Protein AF-A0A944L4L5-F1 (afdb_monomer)

Sequence (142 aa):
MTSRSGLGQAAPYLDDQVIEAALAIRVAERSTPGRYKPVLAEAMRGIVPDDVLRRQTKGEYSTDFHVSLRHNRAALVELFDGSRLARAGLIDDAAVRASLLGVHPTPEGLRSLSSSLGSEIWLRARPARTRPPSIAITEGAT

pLDDT: mean 81.78, std 13.03, range [46.75, 97.19]

Mean predicted aligned error: 13.74 Å

Secondary structure (DSSP, 8-state):
--GGGTPPPP-GGGSHHHHHHHHHS-HHHH-BTTBSSHHHHHHTBTTB-HHHHH--PPP-THHHHHHHHHHHHHHHHHHHTT-HHHHTTSS-HHHHHHHHHS--SSGGGGTTHHHHHHHHHHHHHSPP--PPP-----PPP-

Radius of gyration: 23.91 Å; Cα contacts (8 Å, |Δi|>4): 64; chains: 1; bounding box: 40×67×56 Å

Foldseek 3Di:
DVVVVVDDDDDVCPDPVNVVVLVVDDPPCQDDPQQDRNVVLVVCVPVDDVVVSPPSDDPQCVVVVVVVLVVCLVVLLVLLVVFPCVVVVNDDNVLSNCLSPDDDPHCVSCPCVVVSVVVRVVVVPDDDDPDDPDPPPPDDDD

Solvent-accessible surface area (backbone atoms only — not comparable to full-atom values): 9086 Å² total; per-residue (Å²): 119,54,63,84,72,75,40,86,83,82,61,75,81,72,35,66,70,52,44,50,59,62,70,71,53,57,68,75,63,53,54,48,92,91,44,68,51,47,52,60,44,57,77,38,61,91,77,51,64,70,70,71,62,65,54,63,71,71,84,74,61,51,63,63,47,52,53,48,48,66,72,41,38,67,61,53,51,56,64,49,54,86,32,70,45,38,77,68,69,75,49,56,60,67,60,51,48,49,58,68,72,49,86,71,97,52,66,72,87,49,60,65,49,60,60,53,50,55,50,42,52,52,59,67,72,46,74,85,75,77,75,72,80,80,79,77,79,76,78,79,80,132

Structure (mmCIF, N/CA/C/O backbone):
data_AF-A0A944L4L5-F1
#
_entry.id   AF-A0A944L4L5-F1
#
loop_
_atom_site.group_PDB
_atom_site.id
_atom_site.type_symbol
_atom_site.label_atom_id
_atom_site.label_alt_id
_atom_site.label_comp_id
_atom_site.label_asym_id
_atom_site.label_entity_id
_atom_site.label_seq_id
_atom_site.pdbx_PDB_ins_code
_atom_site.Cartn_x
_atom_site.Cartn_y
_atom_site.Cartn_z
_atom_site.occupancy
_atom_site.B_iso_or_equiv
_atom_site.auth_seq_id
_atom_site.auth_comp_id
_atom_site.auth_asym_id
_atom_site.auth_atom_id
_atom_site.pdbx_PDB_model_num
ATOM 1 N N . MET A 1 1 ? 14.398 -0.607 11.941 1.00 50.62 1 MET A N 1
ATOM 2 C CA . MET A 1 1 ? 15.053 0.717 12.068 1.00 50.62 1 MET A CA 1
ATOM 3 C C . MET A 1 1 ? 15.169 1.153 13.524 1.00 50.62 1 MET A C 1
ATOM 5 O O . MET A 1 1 ? 16.261 1.535 13.902 1.00 50.62 1 MET A O 1
ATOM 9 N N . THR A 1 2 ? 14.131 1.019 14.355 1.00 60.62 2 THR A N 1
ATOM 10 C CA . THR A 1 2 ? 14.160 1.371 15.794 1.00 60.62 2 THR A CA 1
ATOM 11 C C . THR A 1 2 ? 15.091 0.496 16.648 1.00 60.62 2 THR A C 1
ATOM 13 O O . THR A 1 2 ? 15.797 1.018 17.505 1.00 60.62 2 THR A O 1
ATOM 16 N N . SER A 1 3 ? 15.201 -0.805 16.348 1.00 63.72 3 SER A N 1
ATOM 17 C CA . SER A 1 3 ? 16.095 -1.729 17.072 1.00 63.72 3 SER A CA 1
ATOM 18 C C . SER A 1 3 ? 17.582 -1.370 16.974 1.00 63.72 3 SER A C 1
ATOM 20 O O . SER A 1 3 ? 18.332 -1.581 17.920 1.00 63.72 3 SER A O 1
ATOM 22 N N . ARG A 1 4 ? 18.013 -0.765 15.857 1.00 71.31 4 ARG A N 1
ATOM 23 C CA . ARG A 1 4 ? 19.388 -0.260 15.679 1.00 71.31 4 ARG A CA 1
ATOM 24 C C . ARG A 1 4 ? 19.712 0.930 16.585 1.00 71.31 4 ARG A C 1
ATOM 26 O O . ARG A 1 4 ? 20.883 1.217 16.793 1.00 71.31 4 ARG A O 1
ATOM 33 N N . SER A 1 5 ? 18.690 1.591 17.118 1.00 81.25 5 SER A N 1
ATOM 34 C CA . SER A 1 5 ? 18.806 2.700 18.065 1.00 81.25 5 SER A CA 1
ATOM 35 C C . SER A 1 5 ? 18.583 2.254 19.517 1.00 81.25 5 SER A C 1
ATOM 37 O O . SER A 1 5 ? 18.441 3.104 20.387 1.00 81.25 5 SER A O 1
ATOM 39 N N . GLY A 1 6 ? 18.510 0.941 19.789 1.00 81.69 6 GLY A N 1
ATOM 40 C CA . GLY A 1 6 ? 18.280 0.394 21.133 1.00 81.69 6 GLY A CA 1
ATOM 41 C C . GLY A 1 6 ? 16.842 0.524 21.646 1.00 81.69 6 GLY A C 1
ATOM 42 O O . GLY A 1 6 ? 16.572 0.190 22.795 1.00 81.69 6 GLY A O 1
ATOM 43 N N . LEU A 1 7 ? 15.907 0.986 20.811 1.00 79.94 7 LEU A N 1
ATOM 44 C CA . LEU A 1 7 ? 14.500 1.117 21.179 1.00 79.94 7 LEU A CA 1
ATOM 45 C C . LEU A 1 7 ? 13.748 -0.168 20.826 1.00 79.94 7 LEU A C 1
ATOM 47 O O . LEU A 1 7 ? 13.701 -0.578 19.661 1.00 79.94 7 LEU A O 1
ATOM 51 N N . GLY A 1 8 ? 13.155 -0.798 21.842 1.00 82.38 8 GLY A N 1
ATOM 52 C CA . GLY A 1 8 ? 12.276 -1.950 21.668 1.00 82.38 8 GLY A CA 1
ATOM 53 C C . GLY A 1 8 ? 11.060 -1.577 20.822 1.00 82.38 8 GLY A C 1
ATOM 54 O O . GLY A 1 8 ? 10.406 -0.568 21.071 1.00 82.38 8 GLY A O 1
ATOM 55 N N . GLN A 1 9 ? 10.762 -2.390 19.809 1.00 84.56 9 GLN A N 1
ATOM 56 C CA . GLN A 1 9 ? 9.548 -2.248 19.015 1.00 84.56 9 GLN A CA 1
ATOM 57 C C . GLN A 1 9 ? 8.487 -3.189 19.576 1.00 84.56 9 GLN A C 1
ATOM 59 O O . GLN A 1 9 ? 8.684 -4.401 19.574 1.00 84.56 9 GLN A O 1
ATOM 64 N N . ALA A 1 10 ? 7.356 -2.636 20.003 1.00 88.19 10 ALA A N 1
ATOM 65 C CA . ALA A 1 10 ? 6.170 -3.416 20.331 1.00 88.19 10 ALA A CA 1
ATOM 66 C C . ALA A 1 10 ? 5.161 -3.341 19.179 1.00 88.19 10 ALA A C 1
ATOM 68 O O . ALA A 1 10 ? 5.014 -2.301 18.532 1.00 88.19 10 ALA A O 1
ATOM 69 N N . ALA A 1 11 ? 4.442 -4.437 18.941 1.00 89.88 11 ALA A N 1
ATOM 70 C CA . ALA A 1 11 ? 3.346 -4.495 17.978 1.00 89.88 11 ALA A CA 1
ATOM 71 C C . ALA A 1 11 ? 2.095 -5.115 18.630 1.00 89.88 11 ALA A C 1
ATOM 73 O O . ALA A 1 11 ? 1.758 -6.251 18.320 1.00 89.88 11 ALA A O 1
ATOM 74 N N . PRO A 1 12 ? 1.387 -4.390 19.522 1.00 91.69 12 PRO A N 1
ATOM 75 C CA . PRO A 1 12 ? 0.289 -4.955 20.320 1.00 91.69 12 PRO A CA 1
ATOM 76 C C . PRO A 1 12 ? -0.859 -5.555 19.495 1.00 91.69 12 PRO A C 1
ATOM 78 O O . PRO A 1 12 ? -1.487 -6.515 19.911 1.00 91.69 12 PRO A O 1
ATOM 81 N N . TYR A 1 13 ? -1.117 -5.025 18.296 1.00 90.19 13 TYR A N 1
ATOM 82 C CA . TYR A 1 13 ? -2.138 -5.566 17.387 1.00 90.19 13 TYR A CA 1
ATOM 83 C C . TYR A 1 13 ? -1.728 -6.869 16.681 1.00 90.19 13 TYR A C 1
ATOM 85 O O . TYR A 1 13 ? -2.526 -7.412 15.922 1.00 90.19 13 TYR A O 1
ATOM 93 N N . LEU A 1 14 ? -0.489 -7.327 16.881 1.00 92.31 14 LEU A N 1
ATOM 94 C CA . LEU A 1 14 ? 0.013 -8.618 16.409 1.00 92.31 14 LEU A CA 1
ATOM 95 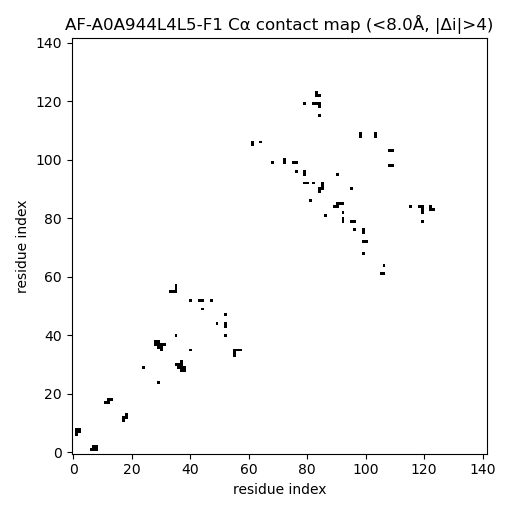C C . LEU A 1 14 ? 0.105 -9.654 17.538 1.00 92.31 14 LEU A C 1
ATOM 97 O O . LEU A 1 14 ? 0.655 -10.724 17.316 1.00 92.31 14 LEU A O 1
ATOM 101 N N . ASP A 1 15 ? -0.390 -9.332 18.734 1.00 95.62 15 ASP A N 1
ATOM 102 C CA . ASP A 1 15 ? -0.530 -10.305 19.814 1.00 95.62 15 ASP A CA 1
ATOM 103 C C . ASP A 1 15 ? -1.590 -11.357 19.452 1.00 95.62 15 ASP A C 1
ATOM 105 O O . ASP A 1 15 ? -2.657 -11.013 18.930 1.00 95.62 15 ASP A O 1
ATOM 109 N N . ASP A 1 16 ? -1.306 -12.627 19.746 1.00 97.19 16 ASP A N 1
ATOM 110 C CA . ASP A 1 16 ? -2.179 -13.749 19.393 1.00 97.19 16 ASP A CA 1
ATOM 111 C C . ASP A 1 16 ? -3.583 -13.587 19.986 1.00 97.19 16 ASP A C 1
ATOM 113 O O . ASP A 1 16 ? -4.571 -13.838 19.301 1.00 97.19 16 ASP A O 1
ATOM 117 N N . GLN A 1 17 ? -3.715 -13.084 21.217 1.00 96.88 17 GLN A N 1
ATOM 118 C CA . GLN A 1 17 ? -5.030 -12.912 21.843 1.00 96.88 17 GLN A CA 1
ATOM 119 C C . GLN A 1 17 ? -5.846 -11.820 21.152 1.00 96.88 17 GLN A C 1
ATOM 121 O O . GLN A 1 17 ? -7.065 -11.939 21.012 1.00 96.88 17 GLN A O 1
ATOM 126 N N . VAL A 1 18 ? -5.182 -10.759 20.686 1.00 94.38 18 VAL A N 1
ATOM 127 C CA . VAL A 1 18 ? -5.829 -9.681 19.928 1.00 94.38 18 VAL A CA 1
ATOM 128 C C . VAL A 1 18 ? -6.268 -10.184 18.556 1.00 94.38 18 VAL A C 1
ATOM 130 O O . VAL A 1 18 ? -7.374 -9.865 18.110 1.00 94.38 18 VAL A O 1
ATOM 133 N N . ILE A 1 19 ? -5.427 -10.981 17.894 1.00 93.69 19 ILE A N 1
ATOM 134 C CA . ILE A 1 19 ? -5.751 -11.598 16.606 1.00 93.69 19 ILE A CA 1
ATOM 135 C C . ILE A 1 19 ? -6.938 -12.545 16.763 1.00 93.69 19 ILE A C 1
ATOM 137 O O . ILE A 1 19 ? -7.913 -12.393 16.033 1.00 93.69 19 ILE A O 1
ATOM 141 N N . GLU A 1 20 ? -6.902 -13.462 17.726 1.00 96.12 20 GLU A N 1
ATOM 142 C CA . GLU A 1 20 ? -7.981 -14.423 17.970 1.00 96.12 20 GLU A CA 1
ATOM 143 C C . GLU A 1 20 ? -9.302 -13.719 18.304 1.00 96.12 20 GLU A C 1
ATOM 145 O O . GLU A 1 20 ? -10.338 -14.013 17.704 1.00 96.12 20 GLU A O 1
ATOM 150 N N . ALA A 1 21 ? -9.276 -12.700 19.170 1.00 93.12 21 ALA A N 1
ATOM 151 C CA . ALA A 1 21 ? -10.459 -11.894 19.469 1.00 93.12 21 ALA A CA 1
ATOM 152 C C . ALA A 1 21 ? -11.013 -11.204 18.212 1.00 93.12 21 ALA A C 1
ATOM 154 O O . ALA A 1 21 ? -12.222 -11.215 17.968 1.00 93.12 21 ALA A O 1
ATOM 155 N N . ALA A 1 22 ? -10.140 -10.642 17.370 1.00 90.81 22 ALA A N 1
ATOM 156 C CA . ALA A 1 22 ? -10.552 -10.058 16.102 1.00 90.81 22 ALA A CA 1
ATOM 157 C C . ALA A 1 22 ? -11.105 -11.121 15.140 1.00 90.81 22 ALA A C 1
ATOM 159 O O . ALA A 1 22 ? -12.077 -10.842 14.439 1.00 90.81 22 ALA A O 1
ATOM 160 N N . LEU A 1 23 ? -10.522 -12.325 15.115 1.00 91.06 23 LEU A N 1
ATOM 161 C CA . LEU A 1 23 ? -10.904 -13.457 14.270 1.00 91.06 23 LEU A CA 1
ATOM 162 C C . LEU A 1 23 ? -12.156 -14.214 14.750 1.00 91.06 23 LEU A C 1
ATOM 164 O O . LEU A 1 23 ? -12.748 -14.939 13.947 1.00 91.06 23 LEU A O 1
ATOM 168 N N . ALA A 1 24 ? -12.636 -13.970 15.966 1.00 94.12 24 ALA A N 1
ATOM 169 C CA . ALA A 1 24 ? -13.899 -14.511 16.468 1.00 94.12 24 ALA A CA 1
ATOM 170 C C . ALA A 1 24 ? -15.144 -13.715 16.013 1.00 94.12 24 ALA A C 1
ATOM 172 O O . ALA A 1 24 ? -16.261 -14.229 16.020 1.00 94.12 24 ALA A O 1
ATOM 173 N N . ILE A 1 25 ? -14.984 -12.456 15.590 1.00 91.25 25 ILE A N 1
ATOM 174 C CA . ILE A 1 25 ? -16.112 -11.556 15.270 1.00 91.25 25 ILE A CA 1
ATOM 175 C C . ILE A 1 25 ? -16.712 -11.887 13.898 1.00 91.25 25 ILE A C 1
ATOM 177 O O . ILE A 1 25 ? -15.981 -12.223 12.974 1.00 91.25 25 ILE A O 1
ATOM 181 N N . ARG A 1 26 ? -18.020 -11.746 13.668 1.00 88.88 26 ARG A N 1
ATOM 182 C CA . ARG A 1 26 ? -18.589 -12.011 12.330 1.00 88.88 26 ARG A CA 1
ATOM 183 C C . ARG A 1 26 ? -18.027 -11.035 11.285 1.00 88.88 26 ARG A C 1
ATOM 185 O O . ARG A 1 26 ? -17.926 -9.841 11.540 1.00 88.88 26 ARG A O 1
ATOM 192 N N . VAL A 1 27 ? -17.689 -11.514 10.081 1.00 84.06 27 VAL A N 1
ATOM 193 C CA . VAL A 1 27 ? -17.079 -10.678 9.015 1.00 84.06 27 VAL A CA 1
ATOM 194 C C . VAL A 1 27 ? -17.918 -9.431 8.709 1.00 84.06 27 VAL A C 1
ATOM 196 O O . VAL A 1 27 ? -17.366 -8.339 8.586 1.00 84.06 27 VAL A O 1
ATOM 199 N N . ALA A 1 28 ? -19.247 -9.579 8.676 1.00 83.19 28 ALA A N 1
ATOM 200 C CA . ALA A 1 28 ? -20.190 -8.478 8.469 1.00 83.19 28 ALA A CA 1
ATOM 201 C C . ALA A 1 28 ? -20.121 -7.386 9.557 1.00 83.19 28 ALA A C 1
ATOM 203 O O . ALA A 1 28 ? -20.447 -6.233 9.295 1.00 83.19 28 ALA A O 1
ATOM 204 N N . GLU A 1 29 ? -19.673 -7.726 10.767 1.00 83.25 29 GLU A N 1
ATOM 205 C CA . GLU A 1 29 ? -19.495 -6.781 11.877 1.00 83.25 29 GLU A CA 1
ATOM 206 C C . GLU A 1 29 ? -18.096 -6.143 11.864 1.00 83.25 29 GLU A C 1
ATOM 208 O O . GLU A 1 29 ? -17.916 -5.030 12.357 1.00 83.25 29 GLU A O 1
ATOM 213 N N . ARG A 1 30 ? -17.098 -6.800 11.253 1.00 79.56 30 ARG A N 1
ATOM 214 C CA . ARG A 1 30 ? -15.723 -6.273 11.141 1.00 79.56 30 ARG A CA 1
ATOM 215 C C . ARG A 1 30 ? -15.563 -5.196 10.077 1.00 79.56 30 ARG A C 1
ATOM 217 O O . ARG A 1 30 ? -14.626 -4.403 10.160 1.00 79.56 30 ARG A O 1
ATOM 224 N N . SER A 1 31 ? -16.406 -5.198 9.048 1.00 74.06 31 SER A N 1
ATOM 225 C CA . SER A 1 31 ? -16.307 -4.288 7.903 1.00 74.06 31 SER A CA 1
ATOM 226 C C . SER A 1 31 ? -17.687 -3.780 7.507 1.00 74.06 31 SER A C 1
ATOM 228 O O . SER A 1 31 ? -18.554 -4.556 7.125 1.00 74.06 31 SER A O 1
ATOM 230 N N . THR A 1 32 ? -17.880 -2.463 7.567 1.00 76.50 32 THR A N 1
ATOM 231 C CA . THR A 1 32 ? -19.125 -1.798 7.167 1.00 76.50 32 THR A CA 1
ATOM 232 C C . THR A 1 32 ? -18.784 -0.684 6.177 1.00 76.50 32 THR A C 1
ATOM 234 O O . THR A 1 32 ? -17.877 0.103 6.469 1.00 76.50 32 THR A O 1
ATOM 237 N N . PRO A 1 33 ? -19.476 -0.575 5.027 1.00 75.31 33 PRO A N 1
ATOM 238 C CA . PRO A 1 33 ? -19.271 0.532 4.096 1.00 75.31 33 PRO A CA 1
ATOM 239 C C . PRO A 1 33 ? -19.346 1.888 4.813 1.00 75.31 33 PRO A C 1
ATOM 241 O O . PRO A 1 33 ? -20.237 2.119 5.626 1.00 75.31 33 PRO A O 1
ATOM 244 N N . GLY A 1 34 ? -18.376 2.768 4.560 1.00 71.44 34 GLY A N 1
ATOM 245 C CA . GLY A 1 34 ? -18.316 4.101 5.175 1.00 71.44 34 GLY A CA 1
ATOM 246 C C . GLY A 1 34 ? -17.863 4.149 6.643 1.00 71.44 34 GLY A C 1
ATOM 247 O O . GLY A 1 34 ? -17.680 5.243 7.171 1.00 71.44 34 GLY A O 1
ATOM 248 N N . ARG A 1 35 ? -17.623 3.009 7.314 1.00 74.06 35 ARG A N 1
ATOM 249 C CA . ARG A 1 35 ? -17.039 2.981 8.669 1.00 74.06 35 ARG A CA 1
ATOM 250 C C . ARG A 1 35 ? -15.673 2.312 8.652 1.00 74.06 35 ARG A C 1
ATOM 252 O O . ARG A 1 35 ? -15.539 1.121 8.377 1.00 74.06 35 ARG A O 1
ATOM 259 N N . TYR A 1 36 ? -14.645 3.078 8.994 1.00 73.31 36 TYR A N 1
ATOM 260 C CA . TYR A 1 36 ? -13.288 2.559 9.090 1.00 73.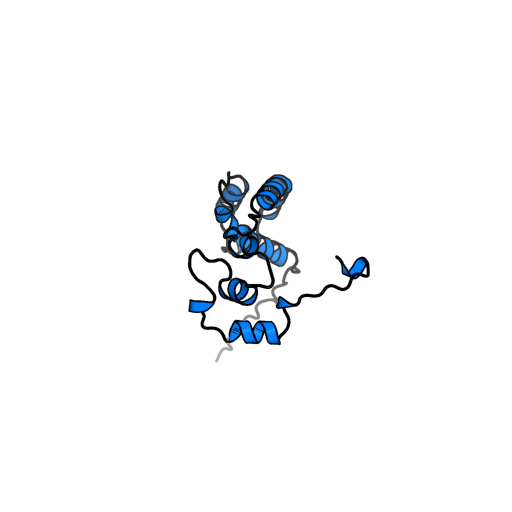31 36 TYR A CA 1
ATOM 261 C C . TYR A 1 36 ? -13.090 1.821 10.423 1.00 73.31 36 TYR A C 1
ATOM 263 O O . TYR A 1 36 ? -13.209 2.421 11.485 1.00 73.31 36 TYR A O 1
ATOM 271 N N . LYS A 1 37 ? -12.781 0.517 10.360 1.00 83.38 37 LYS A N 1
ATOM 272 C CA . LYS A 1 37 ? -12.499 -0.359 11.520 1.00 83.38 37 LYS A CA 1
ATOM 273 C C . LYS A 1 37 ? -13.555 -0.266 12.649 1.00 83.38 37 LYS A C 1
ATOM 275 O O . LYS A 1 37 ? -13.195 0.044 13.785 1.00 83.38 37 LYS A O 1
ATOM 280 N N . PRO A 1 38 ? -14.841 -0.559 12.374 1.00 86.44 38 PRO A N 1
ATOM 281 C CA . PRO A 1 38 ? -15.947 -0.328 13.310 1.00 86.44 38 PRO A CA 1
ATOM 282 C C . PRO A 1 38 ? -15.771 -1.020 14.669 1.00 86.44 38 PRO A C 1
ATOM 284 O O . PRO A 1 38 ? -16.054 -0.413 15.694 1.00 86.44 38 PRO A O 1
ATOM 287 N N . VAL A 1 39 ? -15.246 -2.247 14.688 1.00 89.12 39 VAL A N 1
ATOM 288 C CA . VAL A 1 39 ? -14.971 -3.002 15.923 1.00 89.12 39 VAL A CA 1
ATOM 289 C C . VAL A 1 39 ? -13.899 -2.330 16.777 1.00 89.12 39 VAL A C 1
ATOM 291 O O . VAL A 1 39 ? -14.055 -2.205 17.985 1.00 89.12 39 VAL A O 1
ATOM 294 N N . LEU A 1 40 ? -12.801 -1.887 16.161 1.00 89.56 40 LEU A N 1
ATOM 295 C CA . LEU A 1 40 ? -11.732 -1.215 16.896 1.00 89.56 40 LEU A CA 1
ATOM 296 C C . LEU A 1 40 ? -12.211 0.140 17.420 1.00 89.56 40 LEU A C 1
ATOM 298 O O . LEU A 1 40 ? -11.890 0.507 18.544 1.00 89.56 40 LEU A O 1
ATOM 302 N N . ALA A 1 41 ? -12.993 0.866 16.617 1.00 89.75 41 ALA A N 1
ATOM 303 C CA . ALA A 1 41 ? -13.593 2.119 17.049 1.00 89.75 41 ALA A CA 1
ATOM 304 C C . ALA A 1 41 ? -14.519 1.910 18.258 1.00 89.75 41 ALA A C 1
ATOM 306 O O . ALA A 1 41 ? -14.513 2.726 19.174 1.00 89.75 41 ALA A O 1
ATOM 307 N N . GLU A 1 42 ? -15.261 0.799 18.288 1.00 90.88 42 GLU A N 1
ATOM 308 C CA . GLU A 1 42 ? -16.072 0.414 19.441 1.00 90.88 42 GLU A CA 1
ATOM 309 C C . GLU A 1 42 ? -15.229 0.138 20.680 1.00 90.88 42 GLU A C 1
ATOM 311 O O . GLU A 1 42 ? -15.458 0.736 21.728 1.00 90.88 42 GLU A O 1
ATOM 316 N N . ALA A 1 43 ? -14.221 -0.723 20.538 1.00 91.88 43 ALA A N 1
ATOM 317 C CA . ALA A 1 43 ? -13.352 -1.130 21.635 1.00 91.88 43 ALA A CA 1
ATOM 318 C C . ALA A 1 43 ? -12.591 0.047 22.270 1.00 91.88 43 ALA A C 1
ATOM 320 O O . ALA A 1 43 ? -12.189 -0.037 23.426 1.00 91.88 43 ALA A O 1
ATOM 321 N N . MET A 1 44 ? -12.381 1.133 21.520 1.00 93.38 44 MET A N 1
ATOM 322 C CA . MET A 1 44 ? -11.646 2.320 21.965 1.00 93.38 44 MET A CA 1
ATOM 323 C C . MET A 1 44 ? -12.543 3.450 22.503 1.00 93.38 44 MET A C 1
ATOM 325 O O . MET A 1 44 ? -12.009 4.478 22.933 1.00 93.38 44 MET A O 1
ATOM 329 N N . ARG A 1 45 ? -13.880 3.303 22.507 1.00 93.06 45 ARG A N 1
ATOM 330 C CA . ARG A 1 45 ? -14.774 4.313 23.105 1.00 93.06 45 ARG A CA 1
ATOM 331 C C . ARG A 1 45 ? -14.427 4.547 24.573 1.00 93.06 45 ARG A C 1
ATOM 333 O O . ARG A 1 45 ? -14.234 3.604 25.331 1.00 93.06 45 ARG A O 1
ATOM 340 N N . GLY A 1 46 ? -14.365 5.816 24.972 1.00 94.56 46 GLY A N 1
ATOM 341 C CA . GLY A 1 46 ? -14.011 6.214 26.339 1.00 94.56 46 GLY A CA 1
ATOM 342 C C . GLY A 1 46 ? -12.520 6.088 26.681 1.00 94.56 46 GLY A C 1
ATOM 343 O O . GLY A 1 46 ? -12.116 6.570 27.734 1.00 94.56 46 GLY A O 1
ATOM 344 N N . ILE A 1 47 ? -11.700 5.497 25.803 1.00 96.00 47 ILE A N 1
ATOM 345 C CA . ILE A 1 47 ? -10.234 5.450 25.937 1.00 96.00 47 ILE A CA 1
ATOM 346 C C . ILE A 1 47 ? -9.595 6.600 25.155 1.00 96.00 47 ILE A C 1
ATOM 348 O O . ILE A 1 47 ? -8.658 7.237 25.634 1.00 96.00 47 ILE A O 1
ATOM 352 N N . VAL A 1 48 ? -10.101 6.869 23.948 1.00 93.12 48 VAL A N 1
ATOM 353 C CA . VAL A 1 48 ? -9.637 7.970 23.095 1.00 93.12 48 VAL A CA 1
ATOM 354 C C . VAL A 1 48 ? -10.746 9.006 22.884 1.00 93.12 48 VAL A C 1
ATOM 356 O O . VAL A 1 48 ? -11.924 8.659 22.976 1.00 93.12 48 VAL A O 1
ATOM 359 N N . PRO A 1 49 ? -10.392 10.263 22.565 1.00 93.12 49 PRO A N 1
ATOM 360 C CA . PRO A 1 49 ? -11.362 11.286 22.189 1.00 93.12 49 PRO A CA 1
ATOM 361 C C . PRO A 1 49 ? -12.271 10.876 21.015 1.00 93.12 49 PRO A C 1
ATOM 363 O O . PRO A 1 49 ? -11.832 10.257 20.041 1.00 93.12 49 PRO A O 1
ATOM 366 N N . ASP A 1 50 ? -13.547 11.261 21.081 1.00 89.50 50 ASP A N 1
ATOM 367 C CA . ASP A 1 50 ? -14.568 10.870 20.096 1.00 89.50 50 ASP A CA 1
ATOM 368 C C . ASP A 1 50 ? -14.302 11.400 18.676 1.00 89.50 50 ASP A C 1
ATOM 370 O O . ASP A 1 50 ? -14.788 10.851 17.686 1.00 89.50 50 ASP A O 1
ATOM 374 N N . ASP A 1 51 ? -13.559 12.495 18.528 1.00 86.62 51 ASP A N 1
ATOM 375 C CA . ASP A 1 51 ? -13.126 13.021 17.230 1.00 86.62 51 ASP A CA 1
ATOM 376 C C . ASP A 1 51 ? -12.142 12.078 16.513 1.00 86.62 51 ASP A C 1
ATOM 378 O O . ASP A 1 51 ? -12.255 11.897 15.299 1.00 86.62 51 ASP A O 1
ATOM 382 N N . VAL A 1 52 ? -11.266 11.384 17.250 1.00 86.25 52 VAL A N 1
ATOM 383 C CA . VAL A 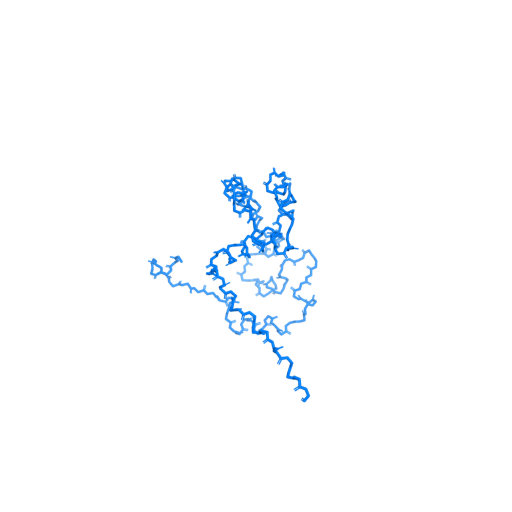1 52 ? -10.367 10.352 16.700 1.00 86.25 52 VAL A CA 1
ATOM 384 C C . VAL A 1 52 ? -11.165 9.168 16.148 1.00 86.25 52 VAL A C 1
ATOM 386 O O . VAL A 1 52 ? -10.830 8.641 15.085 1.00 86.25 52 VAL A O 1
ATOM 389 N N . LEU A 1 53 ? -12.248 8.777 16.828 1.00 86.38 53 LEU A N 1
ATOM 390 C CA . LEU A 1 53 ? -13.123 7.664 16.429 1.00 86.38 53 LEU A CA 1
ATOM 391 C C . LEU A 1 53 ? -14.023 8.002 15.235 1.00 86.38 53 LEU A C 1
ATOM 393 O O . LEU A 1 53 ? -14.404 7.116 14.470 1.00 86.38 53 LEU A O 1
ATOM 397 N N . ARG A 1 54 ? -14.363 9.284 15.061 1.00 79.75 54 ARG A N 1
ATOM 398 C CA . ARG A 1 54 ? -15.188 9.779 13.944 1.00 79.75 54 ARG A CA 1
ATOM 399 C C . ARG A 1 54 ? -14.391 10.057 12.677 1.00 79.75 54 ARG A C 1
ATOM 401 O O . ARG A 1 54 ? -14.985 10.340 11.638 1.00 79.75 54 ARG A O 1
ATOM 408 N N . ARG A 1 55 ? -13.063 9.962 12.727 1.00 74.56 55 ARG A N 1
ATOM 409 C CA . ARG A 1 55 ? -12.209 10.145 11.557 1.00 74.56 55 ARG A CA 1
ATOM 410 C C . ARG A 1 55 ? -12.446 9.026 10.538 1.00 74.56 55 ARG A C 1
ATOM 412 O O . ARG A 1 55 ? -12.006 7.893 10.710 1.00 74.56 55 ARG A O 1
ATOM 419 N N . GLN A 1 56 ? -13.108 9.371 9.437 1.00 64.62 56 GLN A N 1
ATOM 420 C CA . GLN A 1 56 ? -13.438 8.425 8.364 1.00 64.62 56 GLN A CA 1
ATOM 421 C C . GLN A 1 56 ? -12.312 8.252 7.338 1.00 64.62 56 GLN A C 1
ATOM 423 O O . GLN A 1 56 ? -12.275 7.254 6.620 1.00 64.62 56 GLN A O 1
ATOM 428 N N . THR A 1 57 ? -11.373 9.198 7.272 1.00 58.69 57 THR A N 1
ATOM 429 C CA . THR A 1 57 ? -10.275 9.170 6.306 1.00 58.69 57 THR A CA 1
ATOM 430 C C . THR A 1 57 ? -9.024 8.563 6.932 1.00 58.69 57 THR A C 1
ATOM 432 O O . THR A 1 57 ? -8.420 9.101 7.865 1.00 58.69 57 THR A O 1
ATOM 435 N N . LYS A 1 58 ? -8.586 7.417 6.400 1.00 60.47 58 LYS A N 1
ATOM 436 C CA . LYS A 1 58 ? -7.207 6.955 6.594 1.00 60.47 58 LYS A CA 1
ATOM 437 C C . LYS A 1 58 ? -6.281 8.039 6.035 1.00 60.47 58 LYS A C 1
ATOM 439 O O . LYS A 1 58 ? -6.649 8.702 5.074 1.00 60.47 58 LYS A O 1
ATOM 444 N N . GLY A 1 59 ? -5.116 8.245 6.653 1.00 57.03 59 GLY A N 1
ATOM 445 C CA . GLY A 1 59 ? -4.118 9.169 6.116 1.00 57.03 59 GLY A CA 1
ATOM 446 C C . GLY A 1 59 ? -3.885 8.783 4.665 1.00 57.03 59 GLY A C 1
ATOM 447 O O . GLY A 1 59 ? -3.555 7.629 4.384 1.00 57.03 59 GLY A O 1
ATOM 448 N N . GLU A 1 60 ? -4.210 9.692 3.760 1.00 58.38 60 GLU A N 1
ATOM 449 C CA . GLU A 1 60 ? -4.108 9.420 2.347 1.00 58.38 60 GLU A CA 1
ATOM 450 C C . GLU A 1 60 ? -2.625 9.529 1.989 1.00 58.38 60 GLU A C 1
ATOM 452 O O . GLU A 1 60 ? -2.069 10.612 1.849 1.00 58.38 60 GLU A O 1
ATOM 457 N N . TYR A 1 61 ? -1.955 8.378 1.897 1.00 60.06 61 TYR A N 1
ATOM 458 C CA . TYR A 1 61 ? -0.548 8.278 1.487 1.00 60.06 61 TYR A CA 1
ATOM 459 C C . TYR A 1 61 ? -0.354 8.587 -0.012 1.00 60.06 61 TYR A C 1
ATOM 461 O O . TYR A 1 61 ? 0.693 8.270 -0.578 1.00 60.06 61 TYR A O 1
ATOM 469 N N . SER A 1 62 ? -1.356 9.178 -0.677 1.00 66.12 62 SER A N 1
ATOM 470 C CA . SER A 1 62 ? -1.280 9.560 -2.088 1.00 66.12 62 SER A CA 1
ATOM 471 C C . SER A 1 62 ? -0.147 10.556 -2.313 1.00 66.12 62 SER A C 1
ATOM 473 O O . SER A 1 62 ? 0.586 10.416 -3.285 1.00 66.12 62 SER A O 1
ATOM 475 N N . THR A 1 63 ? 0.073 11.497 -1.389 1.00 73.62 63 THR A N 1
ATOM 476 C CA . THR A 1 63 ? 1.148 12.493 -1.493 1.00 73.62 63 THR A CA 1
ATOM 477 C C . THR A 1 63 ? 2.523 11.834 -1.553 1.00 73.62 63 THR A C 1
ATOM 479 O O . THR A 1 63 ? 3.259 12.048 -2.517 1.00 73.62 63 THR A O 1
ATOM 482 N N . ASP A 1 64 ? 2.851 10.982 -0.579 1.00 76.12 64 ASP A N 1
ATOM 483 C CA . ASP A 1 64 ? 4.130 10.260 -0.545 1.00 76.12 64 ASP A CA 1
ATOM 484 C C . ASP A 1 64 ? 4.298 9.377 -1.782 1.00 76.12 64 ASP A C 1
ATOM 486 O O . ASP A 1 64 ? 5.391 9.271 -2.345 1.00 76.12 64 ASP A O 1
ATOM 490 N N . PHE A 1 65 ? 3.199 8.782 -2.247 1.00 77.44 65 PHE A N 1
ATOM 491 C CA . PHE A 1 65 ? 3.175 7.966 -3.448 1.00 77.44 65 PHE A CA 1
ATOM 492 C C . PHE A 1 65 ? 3.451 8.784 -4.717 1.00 77.44 65 PHE A C 1
ATOM 494 O O . PHE A 1 65 ? 4.317 8.405 -5.503 1.00 77.44 65 PHE A O 1
ATOM 501 N N . HIS A 1 66 ? 2.791 9.927 -4.916 1.00 80.62 66 HIS A N 1
ATOM 502 C CA . HIS A 1 66 ? 3.019 10.806 -6.066 1.00 80.62 66 HIS A CA 1
ATOM 503 C C . HIS A 1 66 ? 4.431 11.392 -6.063 1.00 80.62 66 HIS A C 1
ATOM 505 O O . HIS A 1 66 ? 5.080 11.436 -7.111 1.00 80.62 66 HIS A O 1
ATOM 511 N N . VAL A 1 67 ? 4.933 11.798 -4.893 1.00 85.94 67 VAL A N 1
ATOM 512 C CA . VAL A 1 67 ? 6.313 12.271 -4.729 1.00 85.94 67 VAL A CA 1
ATOM 513 C C . VAL A 1 67 ? 7.293 11.165 -5.112 1.00 85.94 67 VAL A C 1
ATOM 515 O O . VAL A 1 67 ? 8.180 11.396 -5.936 1.00 85.94 67 VAL A O 1
ATOM 518 N N . SER A 1 68 ? 7.094 9.956 -4.587 1.00 85.31 68 SER A N 1
ATOM 519 C CA . SER A 1 68 ? 7.956 8.805 -4.866 1.00 85.31 68 SER A CA 1
ATOM 520 C C . SER A 1 68 ? 7.898 8.380 -6.331 1.00 85.31 68 SER A C 1
ATOM 522 O O . SER A 1 68 ? 8.945 8.140 -6.930 1.00 85.31 68 SER A O 1
ATOM 524 N N . LEU A 1 69 ? 6.710 8.336 -6.940 1.00 86.75 69 LEU A N 1
ATOM 525 C CA . LEU A 1 69 ? 6.535 8.013 -8.355 1.00 86.75 69 LEU A CA 1
ATOM 526 C C . LEU A 1 69 ? 7.236 9.042 -9.238 1.00 86.75 69 LEU A C 1
ATOM 528 O O . LEU A 1 69 ? 7.933 8.666 -10.174 1.00 86.75 69 LEU A O 1
ATOM 532 N N . ARG A 1 70 ? 7.072 10.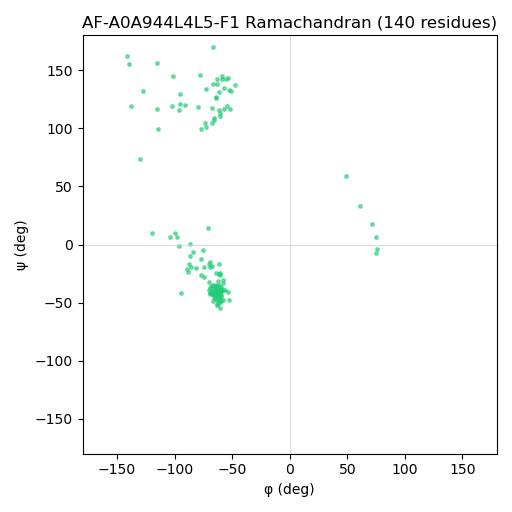337 -8.944 1.00 88.31 70 ARG A N 1
ATOM 533 C CA . ARG A 1 70 ? 7.730 11.411 -9.697 1.00 88.31 70 ARG A CA 1
ATOM 534 C C . ARG A 1 70 ? 9.249 11.311 -9.582 1.00 88.31 70 ARG A C 1
ATOM 536 O O . ARG A 1 70 ? 9.931 11.434 -10.591 1.00 88.31 70 ARG A O 1
ATOM 543 N N . HIS A 1 71 ? 9.758 11.068 -8.376 1.00 92.88 71 HIS A N 1
ATOM 544 C CA . HIS A 1 71 ? 11.192 10.969 -8.118 1.00 92.88 71 HIS A CA 1
ATOM 545 C C . HIS A 1 71 ? 11.830 9.741 -8.785 1.00 92.88 71 HIS A C 1
ATOM 547 O O . HIS A 1 71 ? 12.899 9.848 -9.372 1.00 92.88 71 HIS A O 1
ATOM 553 N N . ASN A 1 72 ? 11.156 8.588 -8.749 1.00 92.00 72 ASN A N 1
ATOM 554 C CA . ASN A 1 72 ? 11.699 7.314 -9.236 1.00 92.00 72 ASN A CA 1
ATOM 555 C C . ASN A 1 72 ? 11.248 6.952 -10.660 1.00 92.00 72 ASN A C 1
ATOM 557 O O . ASN A 1 72 ? 11.534 5.853 -11.126 1.00 92.00 72 ASN A O 1
ATOM 561 N N . ARG A 1 73 ? 10.537 7.842 -11.366 1.00 92.38 73 ARG A N 1
ATOM 562 C CA . ARG A 1 73 ? 9.902 7.539 -12.661 1.00 92.38 73 ARG A CA 1
ATOM 563 C C . ARG A 1 73 ? 10.874 6.948 -13.678 1.00 92.38 73 ARG A C 1
ATOM 565 O O . ARG A 1 73 ? 10.551 5.943 -14.300 1.00 92.38 73 ARG A O 1
ATOM 572 N N . ALA A 1 74 ? 12.047 7.559 -13.834 1.00 93.81 74 ALA A N 1
ATOM 573 C CA . ALA A 1 74 ? 13.058 7.094 -14.781 1.00 93.81 74 ALA A CA 1
ATOM 574 C C . ALA A 1 74 ? 13.551 5.682 -14.430 1.00 93.81 74 ALA A C 1
ATOM 576 O O . ALA A 1 74 ? 13.511 4.797 -15.278 1.00 93.81 74 ALA A O 1
ATOM 577 N N . ALA A 1 75 ? 13.900 5.452 -13.161 1.00 93.62 75 ALA A N 1
ATOM 578 C CA . ALA A 1 75 ? 14.349 4.150 -12.676 1.00 93.62 75 ALA A CA 1
ATOM 579 C C . ALA A 1 75 ? 13.263 3.068 -12.796 1.00 93.62 75 ALA A C 1
ATOM 581 O O . ALA A 1 75 ? 13.563 1.920 -13.099 1.00 93.62 75 ALA A O 1
ATOM 582 N N . LEU A 1 76 ? 11.989 3.421 -12.590 1.00 93.12 76 LEU A N 1
ATOM 583 C CA . LEU A 1 76 ? 10.873 2.494 -12.783 1.00 93.12 76 LEU A CA 1
ATOM 584 C C . LEU A 1 76 ? 10.694 2.132 -14.260 1.00 93.12 76 LEU A C 1
ATOM 586 O O . LEU A 1 76 ? 10.492 0.963 -14.569 1.00 93.12 76 LEU A O 1
ATOM 590 N N . VAL A 1 77 ? 10.789 3.103 -15.172 1.00 93.81 77 VAL A N 1
ATOM 591 C CA . VAL A 1 77 ? 10.727 2.832 -16.618 1.00 93.81 77 VAL A CA 1
ATOM 592 C C . VAL A 1 77 ? 11.877 1.921 -17.041 1.00 93.81 77 VAL A C 1
ATOM 594 O O . VAL A 1 77 ? 11.636 0.939 -17.730 1.00 93.81 77 VAL A O 1
ATOM 597 N N . GLU A 1 78 ? 13.095 2.196 -16.580 1.00 94.06 78 GLU A N 1
ATOM 598 C CA . GLU A 1 78 ? 14.270 1.360 -16.849 1.00 94.06 78 GLU A CA 1
ATOM 599 C C . GLU A 1 78 ? 14.131 -0.050 -16.255 1.00 94.06 78 GLU A C 1
ATOM 601 O O . GLU A 1 78 ? 14.484 -1.042 -16.889 1.00 94.06 78 GLU A O 1
ATOM 606 N N . LEU A 1 79 ? 13.563 -0.173 -15.053 1.00 92.88 79 LEU A N 1
ATOM 607 C CA . LEU A 1 79 ? 13.346 -1.469 -14.415 1.00 92.88 79 LEU A CA 1
ATOM 608 C C . LEU A 1 79 ? 12.366 -2.351 -15.194 1.00 92.88 79 LEU A C 1
ATOM 610 O O . LEU A 1 79 ? 12.533 -3.570 -15.208 1.00 92.88 79 LEU A O 1
ATOM 614 N N . PHE A 1 80 ? 11.336 -1.763 -15.799 1.00 92.94 80 PHE A N 1
ATOM 615 C CA . PHE A 1 80 ? 10.385 -2.508 -16.623 1.00 92.94 80 PHE A CA 1
ATOM 616 C C . PHE A 1 80 ? 10.835 -2.646 -18.080 1.00 92.94 80 PHE A C 1
ATOM 618 O O . PHE A 1 80 ? 10.284 -3.481 -18.791 1.00 92.94 80 PHE A O 1
ATOM 625 N N . ASP A 1 81 ? 11.881 -1.937 -18.507 1.00 91.38 81 ASP A N 1
ATOM 626 C CA . ASP A 1 81 ? 12.499 -2.178 -19.806 1.00 91.38 81 ASP A CA 1
ATOM 627 C C . ASP A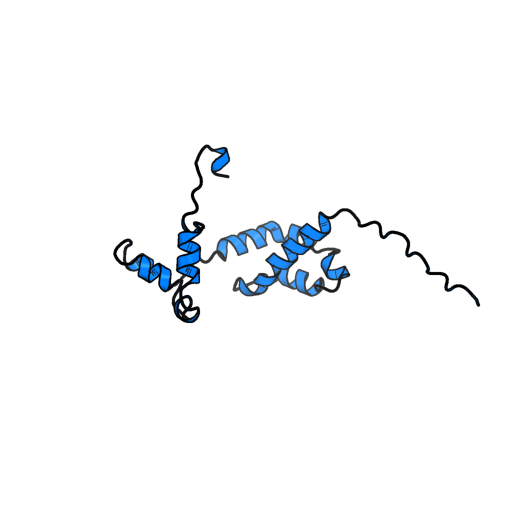 1 81 ? 13.120 -3.589 -19.846 1.00 91.38 81 ASP A C 1
ATOM 629 O O . ASP A 1 81 ? 13.847 -4.026 -18.938 1.00 91.38 81 ASP A O 1
ATOM 633 N N . GLY A 1 82 ? 12.749 -4.364 -20.868 1.00 88.19 82 GLY A N 1
ATOM 634 C CA . GLY A 1 82 ? 13.103 -5.782 -20.980 1.00 88.19 82 GLY A CA 1
ATOM 635 C C . GLY A 1 82 ? 12.566 -6.670 -19.843 1.00 88.19 82 GLY A C 1
ATOM 636 O O . GLY A 1 82 ? 13.234 -7.643 -19.450 1.00 88.19 82 GLY A O 1
ATOM 637 N N . SER A 1 83 ? 11.388 -6.343 -19.293 1.00 92.94 83 SER A N 1
ATOM 638 C CA . SER A 1 83 ? 10.782 -7.026 -18.144 1.00 92.94 83 SER A CA 1
ATOM 639 C C . SER A 1 83 ? 10.798 -8.559 -18.263 1.00 92.94 83 SER A C 1
ATOM 641 O O . SER A 1 83 ? 10.510 -9.165 -19.304 1.00 92.94 83 SER A O 1
ATOM 643 N N . ARG A 1 84 ? 11.138 -9.233 -17.154 1.00 94.00 84 ARG A N 1
ATOM 644 C CA . ARG A 1 84 ? 10.989 -10.694 -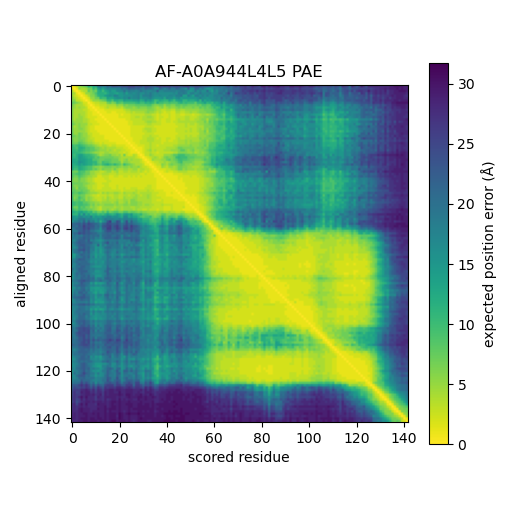17.033 1.00 94.00 84 ARG A CA 1
ATOM 645 C C . ARG A 1 84 ? 9.512 -11.092 -16.956 1.00 94.00 84 ARG A C 1
ATOM 647 O O . ARG A 1 84 ? 9.165 -12.159 -17.457 1.00 94.00 84 ARG A O 1
ATOM 654 N N . LEU A 1 85 ? 8.658 -10.252 -16.368 1.00 94.19 85 LEU A N 1
ATOM 655 C CA . LEU A 1 85 ? 7.208 -10.460 -16.323 1.00 94.19 85 LEU A CA 1
ATOM 656 C C . LEU A 1 85 ? 6.555 -10.349 -17.704 1.00 94.19 85 LEU A C 1
ATOM 658 O O . LEU A 1 85 ? 5.726 -11.195 -18.035 1.00 94.19 85 LEU A O 1
ATOM 662 N N . ALA A 1 86 ? 6.948 -9.370 -18.521 1.00 93.81 86 ALA A N 1
ATOM 663 C CA . ALA A 1 86 ? 6.405 -9.221 -19.872 1.00 93.81 86 ALA A CA 1
ATOM 664 C C . ALA A 1 86 ? 6.787 -10.396 -20.773 1.00 93.81 86 ALA A C 1
ATOM 666 O O . ALA A 1 86 ? 5.936 -10.977 -21.442 1.00 93.81 86 ALA A O 1
ATOM 667 N N . ARG A 1 87 ? 8.042 -10.858 -20.690 1.00 92.75 87 ARG A N 1
ATOM 668 C CA . ARG A 1 87 ? 8.480 -12.092 -21.368 1.00 92.75 87 ARG A CA 1
ATOM 669 C C . ARG A 1 87 ? 7.725 -13.344 -20.920 1.00 92.75 87 ARG A C 1
ATOM 671 O O . ARG A 1 87 ? 7.642 -14.301 -21.682 1.00 92.75 87 ARG A O 1
ATOM 678 N N . ALA A 1 88 ? 7.199 -13.351 -19.698 1.00 92.00 88 ALA A N 1
ATOM 679 C CA . ALA A 1 88 ? 6.352 -14.422 -19.183 1.00 92.00 88 ALA A CA 1
ATOM 680 C C . ALA A 1 88 ? 4.858 -14.237 -19.526 1.00 92.00 88 ALA A C 1
ATOM 682 O O . ALA A 1 88 ? 4.049 -15.067 -19.119 1.00 92.00 88 ALA A O 1
ATOM 683 N N . GLY A 1 89 ? 4.482 -13.168 -20.241 1.00 92.62 89 GLY A N 1
ATOM 684 C CA . GLY A 1 89 ? 3.097 -12.856 -20.606 1.00 92.62 89 GLY A CA 1
ATOM 685 C C . GLY A 1 89 ? 2.227 -12.388 -19.437 1.00 92.62 89 GLY A C 1
ATOM 686 O O . GLY A 1 89 ? 1.005 -12.442 -19.527 1.00 92.62 89 GLY A O 1
ATOM 687 N N . LEU A 1 90 ? 2.835 -11.964 -18.323 1.00 92.44 90 LEU A N 1
ATOM 688 C CA . LEU A 1 90 ? 2.113 -11.568 -17.107 1.00 92.44 90 LEU A CA 1
ATOM 689 C C . LEU A 1 90 ? 1.738 -10.083 -17.085 1.00 92.44 90 LEU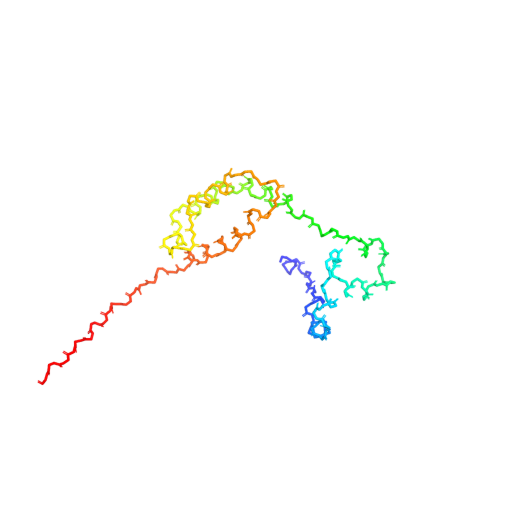 A C 1
ATOM 691 O O . LEU A 1 90 ? 0.843 -9.692 -16.338 1.00 92.44 90 LEU A O 1
ATOM 695 N N . ILE A 1 91 ? 2.435 -9.261 -17.872 1.00 92.12 91 ILE A N 1
ATOM 696 C CA . ILE A 1 91 ? 2.175 -7.828 -18.033 1.00 92.12 91 ILE A CA 1
ATOM 697 C C . ILE A 1 91 ? 2.378 -7.417 -19.495 1.00 92.12 91 ILE A C 1
ATOM 699 O O . ILE A 1 91 ? 3.060 -8.109 -20.250 1.00 92.12 91 ILE A O 1
ATOM 703 N N . ASP A 1 92 ? 1.829 -6.261 -19.855 1.00 90.06 92 ASP A N 1
ATOM 704 C CA . ASP A 1 92 ? 2.093 -5.564 -21.115 1.00 90.06 92 ASP A CA 1
ATOM 705 C C . ASP A 1 92 ? 3.068 -4.401 -20.852 1.00 90.06 92 ASP A C 1
ATOM 707 O O . ASP A 1 92 ? 2.766 -3.493 -20.070 1.00 90.06 92 ASP A O 1
ATOM 711 N N . ASP A 1 93 ? 4.238 -4.427 -21.498 1.00 89.19 93 ASP A N 1
ATOM 712 C CA . ASP A 1 93 ? 5.282 -3.405 -21.335 1.00 89.19 93 ASP A CA 1
ATOM 713 C C . ASP A 1 93 ? 4.822 -2.012 -21.781 1.00 89.19 93 ASP A C 1
ATOM 715 O O . ASP A 1 93 ? 5.130 -1.012 -21.125 1.00 89.19 93 ASP A O 1
ATOM 719 N N . ALA A 1 94 ? 4.048 -1.919 -22.865 1.00 88.88 94 ALA A N 1
ATOM 720 C CA . ALA A 1 94 ? 3.528 -0.647 -23.349 1.00 88.88 94 ALA A CA 1
ATOM 721 C C . ALA A 1 94 ? 2.492 -0.080 -22.372 1.00 88.88 94 ALA A C 1
ATOM 723 O O . ALA A 1 94 ? 2.529 1.115 -22.064 1.00 88.88 94 ALA A O 1
ATOM 724 N N . ALA A 1 95 ? 1.623 -0.932 -21.823 1.00 88.38 95 ALA A N 1
ATOM 725 C CA . ALA A 1 95 ? 0.645 -0.532 -20.815 1.00 88.38 95 ALA A CA 1
ATOM 726 C C . ALA A 1 95 ? 1.317 -0.083 -19.508 1.00 88.38 95 ALA A C 1
ATOM 728 O O . ALA A 1 95 ? 0.934 0.939 -18.931 1.00 88.38 95 ALA A O 1
ATOM 729 N N . VAL A 1 96 ? 2.355 -0.793 -19.052 1.00 89.56 96 VAL A N 1
ATOM 730 C CA . VAL A 1 96 ? 3.124 -0.401 -17.862 1.00 89.56 96 VAL A CA 1
ATOM 731 C C . VAL A 1 96 ? 3.855 0.913 -18.098 1.00 89.56 96 VAL A C 1
ATOM 733 O O . VAL A 1 96 ? 3.776 1.810 -17.258 1.00 89.56 96 VAL A O 1
ATOM 736 N N . ARG A 1 97 ? 4.499 1.086 -19.255 1.00 90.25 97 ARG A N 1
ATOM 737 C CA . ARG A 1 97 ? 5.172 2.339 -19.609 1.00 90.25 97 ARG A CA 1
ATOM 738 C C . ARG A 1 97 ? 4.191 3.508 -19.677 1.00 90.25 97 ARG A C 1
ATOM 740 O O . ARG A 1 97 ? 4.474 4.568 -19.120 1.00 90.25 97 ARG A O 1
ATOM 747 N N . ALA A 1 98 ? 3.038 3.321 -20.315 1.00 89.06 98 ALA A N 1
ATOM 748 C CA . ALA A 1 98 ? 1.984 4.329 -20.374 1.00 89.06 98 ALA A CA 1
ATOM 749 C C . ALA A 1 98 ? 1.472 4.684 -18.972 1.00 89.06 98 ALA A C 1
ATOM 751 O O . ALA A 1 98 ? 1.321 5.861 -18.656 1.00 89.06 98 ALA A O 1
ATOM 752 N N . SER A 1 99 ? 1.292 3.687 -18.102 1.00 88.44 99 SER A N 1
ATOM 753 C CA . SER A 1 99 ? 0.897 3.907 -16.712 1.00 88.44 99 SER A CA 1
ATOM 754 C C . SER A 1 99 ? 1.968 4.678 -15.932 1.00 88.44 99 SER A C 1
ATOM 756 O O . SER A 1 99 ? 1.663 5.686 -15.306 1.00 88.44 99 SER A O 1
ATOM 758 N N . LEU A 1 100 ? 3.249 4.317 -16.030 1.00 89.69 100 LEU A N 1
ATOM 759 C CA . LEU A 1 100 ? 4.335 5.033 -15.344 1.00 89.69 100 LEU A CA 1
ATOM 760 C C . LEU A 1 100 ? 4.504 6.481 -15.821 1.00 89.69 100 LEU A C 1
ATOM 762 O O . LEU A 1 100 ? 4.849 7.355 -15.022 1.00 89.69 100 LEU A O 1
ATOM 766 N N . LEU A 1 101 ? 4.273 6.739 -17.111 1.00 89.94 101 LEU A N 1
ATOM 767 C CA . LEU A 1 101 ? 4.401 8.067 -17.712 1.00 89.94 101 LEU A CA 1
ATOM 768 C C . LEU A 1 101 ? 3.120 8.907 -17.614 1.00 89.94 101 LEU A C 1
ATOM 770 O O . LEU A 1 101 ? 3.185 10.132 -17.736 1.00 89.94 101 LEU A O 1
ATOM 774 N N . GLY A 1 102 ? 1.984 8.276 -17.337 1.00 86.69 102 GLY A N 1
ATOM 775 C CA . GLY A 1 102 ? 0.688 8.923 -17.217 1.00 86.69 102 GLY A CA 1
ATOM 776 C C . GLY A 1 102 ? 0.558 9.864 -16.018 1.00 86.69 102 GLY A C 1
ATOM 777 O O . GLY A 1 102 ? 1.408 9.929 -15.115 1.00 86.69 102 GLY A O 1
ATOM 778 N N . VAL A 1 103 ? -0.550 10.604 -16.034 1.00 81.81 103 VAL A N 1
ATOM 779 C CA . VAL A 1 103 ? -1.025 11.425 -14.918 1.00 81.81 103 VAL A CA 1
ATOM 780 C C . VAL A 1 103 ? -2.035 10.606 -14.129 1.00 81.81 103 VAL A C 1
ATOM 782 O O . VAL A 1 103 ? -2.975 10.060 -14.701 1.00 81.81 103 VAL A O 1
ATOM 785 N N . HIS A 1 104 ? -1.846 10.546 -12.815 1.00 78.44 104 HIS A N 1
ATOM 786 C CA . HIS A 1 104 ? -2.712 9.799 -11.907 1.00 78.44 104 HIS A CA 1
ATOM 787 C C . HIS A 1 104 ? -3.422 10.789 -10.992 1.00 78.44 104 HIS A C 1
ATOM 789 O O . HIS A 1 104 ? -2.796 11.263 -10.047 1.00 78.44 104 HIS A O 1
ATOM 795 N N . PRO A 1 105 ? -4.684 11.154 -11.274 1.00 71.06 105 PRO A N 1
ATOM 796 C CA . PRO A 1 105 ? -5.456 12.023 -10.389 1.00 71.06 105 PRO A CA 1
ATOM 797 C C . PRO A 1 105 ? -5.826 11.321 -9.078 1.00 71.06 105 PRO A C 1
ATOM 799 O O . PRO A 1 105 ? -6.112 11.990 -8.091 1.00 71.06 105 PRO A O 1
ATOM 802 N N . THR A 1 106 ? -5.788 9.986 -9.057 1.00 69.00 106 THR A N 1
ATOM 803 C CA . THR A 1 106 ? -5.976 9.183 -7.853 1.00 69.00 106 THR A CA 1
ATOM 804 C C . THR A 1 106 ? -4.992 7.995 -7.827 1.00 69.00 106 THR A C 1
ATOM 806 O O . THR A 1 106 ? -4.514 7.571 -8.887 1.00 69.00 106 THR A O 1
ATOM 809 N N . PRO A 1 107 ? -4.646 7.434 -6.649 1.00 65.75 107 PRO A N 1
ATOM 810 C CA . PRO A 1 107 ? -3.654 6.356 -6.538 1.00 65.75 107 PRO A CA 1
ATOM 811 C C . PRO A 1 107 ? -4.114 5.014 -7.128 1.00 65.75 107 PRO A C 1
ATOM 813 O O . PRO A 1 107 ? -3.302 4.107 -7.319 1.00 65.75 107 PRO A O 1
ATOM 816 N N . GLU A 1 108 ? -5.414 4.848 -7.393 1.00 67.25 108 GLU A N 1
ATOM 817 C CA . GLU A 1 108 ? -5.997 3.576 -7.824 1.00 67.25 108 GLU A CA 1
ATOM 818 C C . GLU A 1 108 ? -5.438 3.055 -9.145 1.00 67.25 108 GLU A C 1
ATOM 820 O O . GLU A 1 108 ? -5.253 1.842 -9.270 1.00 67.25 108 GLU A O 1
ATOM 825 N N . GLY A 1 109 ? -5.105 3.946 -10.085 1.00 64.25 109 GLY A N 1
ATOM 826 C CA . GLY A 1 109 ? -4.567 3.583 -11.402 1.00 64.25 109 GLY A CA 1
ATOM 827 C C . GLY A 1 109 ? -3.235 2.825 -11.354 1.00 64.25 109 GLY A C 1
ATOM 828 O O . GLY A 1 109 ? -2.862 2.159 -12.317 1.00 64.25 109 GLY A O 1
ATOM 829 N N . LEU A 1 110 ? -2.538 2.870 -10.215 1.00 67.69 110 LEU A N 1
ATOM 830 C CA . LEU A 1 110 ? -1.237 2.235 -10.012 1.00 67.69 110 LEU A CA 1
ATOM 831 C C . LEU A 1 110 ? -1.235 1.199 -8.889 1.00 67.69 110 LEU A C 1
ATOM 833 O O . LEU A 1 110 ? -0.172 0.702 -8.522 1.00 67.69 110 LEU A O 1
ATOM 837 N N . ARG A 1 111 ? -2.395 0.815 -8.347 1.00 70.44 111 ARG A N 1
ATOM 838 C CA . ARG A 1 111 ? -2.455 -0.155 -7.240 1.00 70.44 111 ARG A CA 1
ATOM 839 C C . ARG A 1 111 ? -1.806 -1.500 -7.604 1.00 70.44 111 ARG A C 1
ATOM 841 O O . ARG A 1 111 ? -1.171 -2.129 -6.763 1.00 70.44 111 ARG A O 1
ATOM 848 N N . SER A 1 112 ? -1.904 -1.900 -8.872 1.00 71.94 112 SER A N 1
ATOM 849 C CA . SER A 1 112 ? -1.261 -3.108 -9.405 1.00 71.94 112 SER A CA 1
ATOM 850 C C . SER A 1 112 ? 0.256 -2.963 -9.594 1.00 71.94 112 SER A C 1
ATOM 852 O O . SER A 1 112 ? 0.956 -3.974 -9.639 1.00 71.94 112 SER A O 1
ATOM 854 N N . LEU A 1 113 ? 0.791 -1.732 -9.659 1.00 80.94 113 LEU A N 1
ATOM 855 C CA . LEU A 1 113 ? 2.225 -1.489 -9.850 1.00 80.94 113 LEU A CA 1
ATOM 856 C C . LEU A 1 113 ? 3.042 -2.090 -8.706 1.00 80.94 113 LEU A C 1
ATOM 858 O O . LEU A 1 113 ? 4.096 -2.658 -8.965 1.00 80.94 113 LEU A O 1
ATOM 862 N N . SER A 1 114 ? 2.567 -2.013 -7.460 1.00 81.94 114 SER A N 1
ATOM 863 C CA . SER A 1 114 ? 3.296 -2.557 -6.307 1.00 81.94 114 SER A CA 1
ATOM 864 C C . SER A 1 114 ? 3.528 -4.067 -6.424 1.00 81.94 114 SER A C 1
ATOM 866 O O . SER A 1 114 ? 4.636 -4.540 -6.168 1.00 81.94 114 SER A O 1
ATOM 868 N N . SER A 1 115 ? 2.516 -4.821 -6.862 1.00 86.38 115 SER A N 1
ATOM 869 C CA . SER A 1 115 ? 2.623 -6.270 -7.064 1.00 86.38 115 SER A CA 1
ATOM 870 C C . SER A 1 115 ? 3.537 -6.623 -8.241 1.00 86.38 115 SER A C 1
ATOM 872 O O . SER A 1 115 ? 4.372 -7.522 -8.113 1.00 86.38 115 SER A O 1
ATOM 874 N N . SER A 1 116 ? 3.431 -5.895 -9.359 1.00 90.44 116 SER A N 1
ATOM 875 C CA . SER A 1 116 ? 4.319 -6.073 -10.517 1.00 90.44 116 SER A CA 1
ATOM 876 C C . SER A 1 116 ? 5.769 -5.722 -10.180 1.00 90.44 116 SER A C 1
ATOM 878 O O . SER A 1 116 ? 6.675 -6.476 -10.512 1.00 90.44 116 SER A O 1
ATOM 880 N N . LEU A 1 117 ? 5.998 -4.626 -9.452 1.00 90.56 117 LEU A N 1
ATOM 881 C CA . LEU A 1 117 ? 7.321 -4.178 -9.018 1.00 90.56 117 LEU A CA 1
ATOM 882 C C . LEU A 1 117 ? 7.995 -5.217 -8.119 1.00 90.56 117 LEU A C 1
ATOM 884 O O . LEU A 1 117 ? 9.131 -5.613 -8.376 1.00 90.56 117 LEU A O 1
ATOM 888 N N . GLY A 1 118 ? 7.284 -5.698 -7.094 1.00 91.44 118 GLY A N 1
ATOM 889 C CA . GLY A 1 118 ? 7.799 -6.738 -6.202 1.00 91.44 118 GLY A CA 1
ATOM 890 C C . GLY A 1 118 ? 8.144 -8.026 -6.955 1.00 91.44 118 GLY A C 1
ATOM 891 O O . GLY A 1 118 ? 9.196 -8.623 -6.722 1.00 91.44 118 GLY A O 1
ATOM 892 N N . SER A 1 119 ? 7.294 -8.416 -7.906 1.00 93.62 119 SER A N 1
ATOM 893 C CA . SER A 1 119 ? 7.485 -9.628 -8.708 1.00 93.62 119 SER A CA 1
ATOM 894 C C . SER A 1 119 ? 8.649 -9.500 -9.698 1.00 93.62 119 SER A C 1
ATOM 896 O O . SER A 1 119 ? 9.420 -10.446 -9.849 1.00 93.62 119 SER A O 1
ATOM 898 N N . GLU A 1 120 ? 8.831 -8.337 -10.331 1.00 94.62 120 GLU A N 1
ATOM 899 C CA . GLU A 1 120 ? 9.958 -8.063 -11.233 1.00 94.62 120 GLU A CA 1
ATOM 900 C C . GLU A 1 120 ? 11.286 -8.063 -10.463 1.00 94.62 120 GLU A C 1
ATOM 902 O O . GLU A 1 120 ? 12.235 -8.732 -10.879 1.00 94.62 120 GLU A O 1
ATOM 907 N N . ILE A 1 121 ? 11.344 -7.392 -9.304 1.00 94.19 121 ILE A N 1
ATOM 908 C CA . ILE A 1 121 ? 12.522 -7.398 -8.420 1.00 94.19 121 ILE A CA 1
ATOM 909 C C . ILE A 1 121 ? 12.862 -8.830 -8.004 1.00 94.19 121 ILE A C 1
ATOM 911 O O . ILE A 1 121 ? 14.014 -9.253 -8.125 1.00 94.19 121 ILE A O 1
ATOM 915 N N . TRP A 1 122 ? 11.863 -9.601 -7.564 1.00 93.88 122 TRP A N 1
ATOM 916 C CA . TRP A 1 122 ? 12.061 -10.998 -7.190 1.00 93.88 122 TRP A CA 1
ATOM 917 C C . TRP A 1 122 ? 12.585 -11.826 -8.363 1.00 93.88 122 TRP A C 1
ATOM 919 O O . TRP A 1 122 ? 13.583 -12.531 -8.217 1.00 93.88 122 TRP A O 1
ATOM 929 N N . LEU A 1 123 ? 11.973 -11.716 -9.547 1.00 91.69 123 LEU A N 1
ATOM 930 C CA . LEU A 1 123 ? 12.428 -12.438 -10.731 1.00 91.69 123 LEU A CA 1
ATOM 931 C C . LEU A 1 123 ? 13.857 -12.068 -11.106 1.00 91.69 123 LEU A C 1
ATOM 933 O O . LEU A 1 123 ? 14.600 -12.969 -11.485 1.00 91.69 123 LEU A O 1
ATOM 937 N N . ARG A 1 124 ? 14.248 -10.792 -11.010 1.00 90.06 124 ARG A N 1
ATOM 938 C CA . ARG A 1 124 ? 15.606 -10.310 -11.313 1.00 90.06 124 ARG A CA 1
ATOM 939 C C . ARG A 1 124 ? 16.645 -10.790 -10.303 1.00 90.06 124 ARG A C 1
ATOM 941 O O . ARG A 1 124 ? 17.738 -11.159 -10.722 1.00 90.06 124 ARG A O 1
ATOM 948 N N . ALA A 1 125 ? 16.285 -10.863 -9.022 1.00 90.31 125 ALA A N 1
ATOM 949 C CA . ALA A 1 125 ? 17.150 -11.355 -7.951 1.00 90.31 125 ALA A CA 1
ATOM 950 C C . ALA A 1 125 ? 17.405 -12.873 -8.011 1.00 90.31 125 ALA A C 1
ATOM 952 O O . ALA A 1 125 ? 18.341 -13.372 -7.387 1.00 90.31 125 ALA A O 1
ATOM 953 N N . ARG A 1 126 ? 16.592 -13.631 -8.758 1.00 86.38 126 ARG A N 1
ATOM 954 C CA . ARG A 1 126 ? 16.811 -15.070 -8.927 1.00 86.38 126 ARG A CA 1
ATOM 955 C C . ARG A 1 126 ? 18.019 -15.342 -9.832 1.00 86.38 126 ARG A C 1
ATOM 957 O O . ARG A 1 126 ? 18.077 -14.786 -10.936 1.00 86.38 126 ARG A O 1
ATOM 964 N N . PRO A 1 127 ? 18.916 -16.265 -9.434 1.00 74.06 127 PRO A N 1
ATOM 965 C CA . PRO A 1 127 ? 19.935 -16.804 -10.327 1.00 74.06 127 PRO A CA 1
ATOM 966 C C . PRO A 1 127 ? 19.280 -17.353 -11.596 1.00 74.06 127 PRO A C 1
ATOM 968 O O . PRO A 1 127 ? 18.180 -17.919 -11.533 1.00 74.06 127 PRO A O 1
ATOM 971 N N . ALA A 1 128 ? 19.940 -17.189 -12.745 1.00 66.00 128 ALA A N 1
ATOM 972 C CA . ALA A 1 128 ? 19.484 -17.805 -13.983 1.00 66.00 128 ALA A CA 1
ATOM 973 C C . ALA A 1 128 ? 19.324 -19.309 -13.738 1.00 66.00 128 ALA A C 1
ATOM 975 O O . ALA A 1 128 ? 20.268 -19.995 -13.352 1.00 66.00 128 ALA A O 1
ATOM 976 N N . ARG A 1 129 ? 18.101 -19.815 -13.896 1.00 61.22 129 ARG A N 1
ATOM 977 C CA . ARG A 1 129 ? 17.840 -21.238 -13.722 1.00 61.22 129 ARG A CA 1
ATOM 978 C C . ARG A 1 129 ? 18.413 -21.947 -14.937 1.00 61.22 129 ARG A C 1
ATOM 980 O O . ARG A 1 129 ? 17.820 -21.881 -16.010 1.00 61.22 129 ARG A O 1
ATOM 987 N N . THR A 1 130 ? 19.548 -22.613 -14.774 1.00 58.31 130 THR A N 1
ATOM 988 C CA . THR A 1 130 ? 20.037 -23.571 -15.762 1.00 58.31 130 THR A CA 1
ATOM 989 C C . THR A 1 130 ? 18.974 -24.656 -15.877 1.00 58.31 130 THR A C 1
ATOM 991 O O . THR A 1 130 ? 18.711 -25.382 -14.918 1.00 58.31 130 THR A O 1
ATOM 994 N N . ARG A 1 131 ? 18.273 -24.711 -17.011 1.00 61.03 131 ARG A N 1
ATOM 995 C CA . ARG A 1 131 ? 17.358 -25.815 -17.295 1.00 61.03 131 ARG A CA 1
ATOM 996 C C . ARG A 1 131 ? 18.237 -27.057 -17.478 1.00 61.03 131 ARG A C 1
ATOM 998 O O . ARG A 1 131 ? 19.069 -27.031 -18.386 1.00 61.03 131 ARG A O 1
ATOM 1005 N N . PRO A 1 132 ? 18.119 -28.104 -16.642 1.00 58.69 132 PRO A N 1
ATOM 1006 C CA . PRO A 1 132 ? 18.814 -29.349 -16.931 1.00 58.69 132 PRO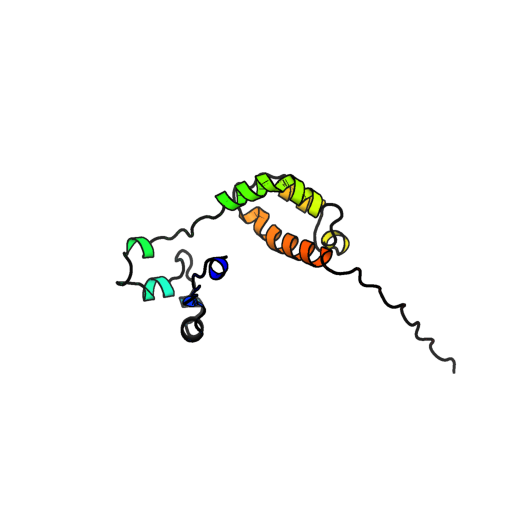 A CA 1
ATOM 1007 C C . PRO A 1 132 ? 18.336 -29.857 -18.301 1.00 58.69 132 PRO A C 1
ATOM 1009 O O . PRO A 1 132 ? 17.163 -29.646 -18.642 1.00 58.69 132 PRO A O 1
ATOM 1012 N N . PRO A 1 133 ? 19.226 -30.449 -19.118 1.00 57.84 133 PRO A N 1
ATOM 1013 C CA . PRO A 1 133 ? 18.850 -30.959 -20.428 1.00 57.84 133 PRO A CA 1
ATOM 1014 C C . PRO A 1 133 ? 17.655 -31.900 -20.275 1.00 57.84 133 PRO A C 1
ATOM 1016 O O . PRO A 1 133 ? 17.617 -32.736 -19.372 1.00 57.84 133 PRO A O 1
ATOM 1019 N N . SER A 1 134 ? 16.649 -31.710 -21.130 1.00 70.94 134 SER A N 1
ATOM 1020 C CA . SER A 1 134 ? 15.496 -32.603 -21.188 1.00 70.94 134 SER A CA 1
ATOM 1021 C C . SER A 1 134 ? 16.018 -33.991 -21.533 1.00 70.94 134 SER A C 1
ATOM 1023 O O . SER A 1 134 ? 16.540 -34.182 -22.629 1.00 70.94 134 SER A O 1
ATOM 1025 N N . ILE A 1 135 ? 15.918 -34.939 -20.603 1.00 65.94 135 ILE A N 1
ATOM 1026 C CA . ILE A 1 135 ? 16.217 -36.337 -20.902 1.00 65.94 135 ILE A CA 1
ATOM 1027 C C . ILE A 1 135 ? 15.141 -36.781 -21.889 1.00 65.94 135 ILE A C 1
ATOM 1029 O O . ILE A 1 135 ? 13.963 -36.853 -21.538 1.00 65.94 135 ILE A O 1
ATOM 1033 N N . ALA A 1 136 ? 15.535 -36.990 -23.144 1.00 64.19 136 ALA A N 1
ATOM 1034 C CA . ALA A 1 136 ? 14.699 -37.685 -24.103 1.00 64.19 136 ALA A CA 1
ATOM 1035 C C . ALA A 1 136 ? 14.483 -39.098 -23.554 1.00 64.19 136 ALA A C 1
ATOM 1037 O O . ALA A 1 136 ? 15.441 -39.847 -23.362 1.00 64.19 136 ALA A O 1
ATOM 1038 N N . ILE A 1 137 ? 13.235 -39.435 -23.239 1.00 57.97 137 ILE A N 1
ATOM 1039 C CA . ILE A 1 137 ? 12.859 -40.816 -22.961 1.00 57.97 137 ILE A CA 1
ATOM 1040 C C . ILE A 1 137 ? 12.881 -41.508 -24.321 1.00 57.97 137 ILE A C 1
ATOM 1042 O O . ILE A 1 137 ? 11.982 -41.306 -25.133 1.00 57.97 137 ILE A O 1
ATOM 1046 N N . THR A 1 138 ? 13.946 -42.253 -24.604 1.00 54.53 138 THR A N 1
ATOM 1047 C CA . THR A 1 138 ? 13.962 -43.178 -25.735 1.00 54.53 138 THR A CA 1
ATOM 1048 C C . THR A 1 138 ? 12.970 -44.287 -25.407 1.00 54.53 138 THR A C 1
ATOM 1050 O O . THR A 1 138 ? 13.243 -45.126 -24.550 1.00 54.53 138 THR A O 1
ATOM 1053 N N . GLU A 1 139 ? 11.799 -44.260 -26.044 1.00 49.91 139 GLU A N 1
ATOM 1054 C CA . GLU A 1 139 ? 10.898 -45.409 -26.077 1.00 49.91 139 GLU A CA 1
ATOM 1055 C C . GLU A 1 139 ? 11.668 -46.597 -26.664 1.00 49.91 139 GLU A C 1
ATOM 1057 O O 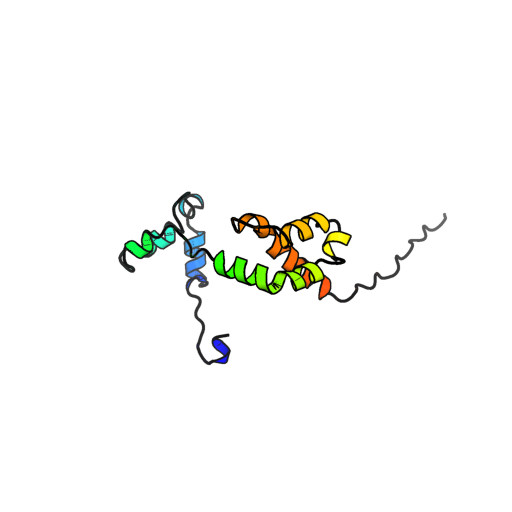. GLU A 1 139 ? 12.165 -46.549 -27.791 1.00 49.91 139 GLU A O 1
ATOM 1062 N N . GLY A 1 140 ? 11.843 -47.633 -25.844 1.00 46.75 140 GLY A N 1
ATOM 1063 C CA . GLY A 1 140 ? 12.467 -48.883 -26.246 1.00 46.75 140 GLY A CA 1
ATOM 1064 C C . GLY A 1 140 ? 11.620 -49.569 -27.310 1.00 46.75 140 GLY A C 1
ATOM 1065 O O . GLY A 1 140 ? 10.426 -49.789 -27.116 1.00 46.75 140 GLY A O 1
ATOM 1066 N N . ALA A 1 141 ? 12.263 -49.890 -28.430 1.00 46.75 141 ALA A N 1
ATOM 1067 C CA . ALA A 1 141 ? 11.730 -50.783 -29.441 1.00 46.75 141 ALA A CA 1
ATOM 1068 C C . ALA A 1 141 ? 11.528 -52.196 -28.859 1.00 46.75 141 ALA A C 1
ATOM 1070 O O . ALA A 1 141 ? 12.327 -52.652 -28.041 1.00 46.75 141 ALA A O 1
ATOM 1071 N N . THR A 1 142 ? 10.428 -52.802 -29.314 1.00 52.94 142 THR A N 1
ATOM 1072 C CA . THR A 1 142 ? 9.913 -54.180 -29.156 1.00 52.94 142 THR A CA 1
ATOM 1073 C C . THR A 1 142 ? 10.923 -55.288 -28.908 1.00 52.94 142 THR A C 1
ATOM 1075 O O . THR A 1 142 ? 11.918 -55.337 -29.665 1.00 52.94 142 THR A O 1
#